Protein AF-A0A0F0GBF9-F1 (afdb_monomer)

Radius of gyration: 14.35 Å; Cα contacts (8 Å, |Δi|>4): 94; chains: 1; bounding box: 37×27×34 Å

Structure (mmCIF, N/CA/C/O backbone):
data_AF-A0A0F0GBF9-F1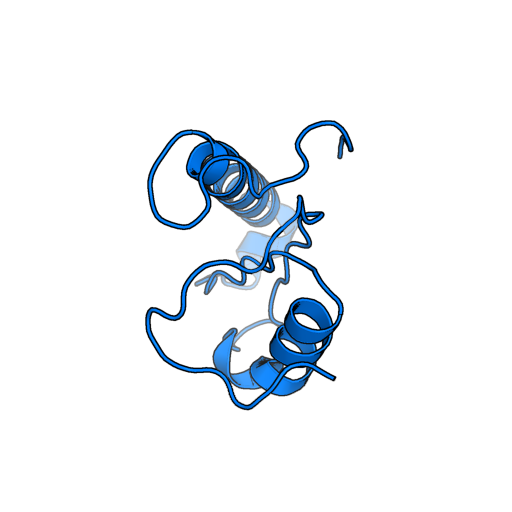
#
_entry.id   AF-A0A0F0GBF9-F1
#
loop_
_atom_site.group_PDB
_atom_site.id
_atom_site.type_symbol
_atom_site.label_atom_id
_atom_site.label_alt_id
_atom_site.label_comp_id
_atom_site.label_asym_id
_atom_site.label_entity_id
_atom_site.label_seq_id
_atom_site.pdbx_PDB_ins_code
_atom_site.Cartn_x
_atom_site.Cartn_y
_atom_site.Cartn_z
_atom_site.occupancy
_atom_site.B_iso_or_equiv
_atom_site.auth_seq_id
_atom_site.auth_comp_id
_atom_site.auth_asym_id
_atom_site.auth_atom_id
_atom_site.pdbx_PDB_model_num
ATOM 1 N N . ALA A 1 1 ? -11.475 -19.513 5.906 1.00 54.31 1 ALA A N 1
ATOM 2 C CA . ALA A 1 1 ? -10.981 -18.847 4.682 1.00 54.31 1 ALA A CA 1
ATOM 3 C C . ALA A 1 1 ? -11.824 -17.603 4.430 1.00 54.31 1 ALA A C 1
ATOM 5 O O . ALA A 1 1 ? -13.012 -17.645 4.734 1.00 54.31 1 ALA A O 1
ATOM 6 N N . GLY A 1 2 ? -11.226 -16.516 3.931 1.00 61.50 2 GLY A N 1
ATOM 7 C CA . GLY A 1 2 ? -11.979 -15.341 3.477 1.00 61.50 2 GLY A CA 1
ATOM 8 C C . GLY A 1 2 ? -12.824 -15.684 2.247 1.00 61.50 2 GLY A C 1
ATOM 9 O O . GLY A 1 2 ? -12.399 -16.488 1.420 1.00 61.50 2 GLY A O 1
ATOM 10 N N . GLY A 1 3 ? -14.038 -15.137 2.165 1.00 72.06 3 GLY A N 1
ATOM 11 C CA . GLY A 1 3 ? -14.937 -15.344 1.026 1.00 72.06 3 GLY A CA 1
ATOM 12 C C . GLY A 1 3 ? -14.475 -14.620 -0.242 1.00 72.06 3 GLY A C 1
ATOM 13 O O . GLY A 1 3 ? -13.405 -14.010 -0.283 1.00 72.06 3 GLY A O 1
ATOM 14 N N . ASN A 1 4 ? -15.306 -14.658 -1.285 1.00 80.31 4 ASN A N 1
ATOM 15 C CA . ASN A 1 4 ? -15.054 -13.874 -2.493 1.00 80.31 4 ASN A CA 1
ATOM 16 C C . ASN A 1 4 ? -15.017 -12.372 -2.154 1.00 80.31 4 ASN A C 1
ATOM 18 O O . ASN A 1 4 ? -15.899 -11.910 -1.427 1.00 80.31 4 ASN A O 1
ATOM 22 N N . PRO A 1 5 ? -14.044 -11.601 -2.677 1.00 77.75 5 PRO A N 1
ATOM 23 C CA . PRO A 1 5 ? -13.994 -10.163 -2.450 1.00 77.75 5 PRO A CA 1
ATOM 24 C C . PRO A 1 5 ? -15.282 -9.483 -2.918 1.00 77.75 5 PRO A C 1
ATOM 26 O O . PRO A 1 5 ? -15.728 -9.699 -4.045 1.00 77.75 5 PRO A O 1
ATOM 29 N N . VAL A 1 6 ? -15.847 -8.637 -2.062 1.00 86.69 6 VAL A N 1
ATOM 30 C CA . VAL A 1 6 ? -17.010 -7.801 -2.372 1.00 86.69 6 VAL A CA 1
ATOM 31 C C . VAL A 1 6 ? -16.572 -6.343 -2.305 1.00 86.69 6 VAL A C 1
ATOM 33 O O . VAL A 1 6 ? -15.938 -5.918 -1.339 1.00 86.69 6 VAL A O 1
ATOM 36 N N . THR A 1 7 ? -16.892 -5.572 -3.343 1.00 87.00 7 THR A N 1
ATOM 37 C CA . THR A 1 7 ? -16.601 -4.135 -3.394 1.00 87.00 7 THR A CA 1
ATOM 38 C C . THR A 1 7 ? -17.269 -3.418 -2.220 1.00 87.00 7 THR A C 1
ATOM 40 O O . THR A 1 7 ? -18.455 -3.619 -1.976 1.00 87.00 7 THR A O 1
ATOM 43 N N . ASN A 1 8 ? -16.518 -2.565 -1.516 1.00 86.69 8 ASN A N 1
ATOM 44 C CA . ASN A 1 8 ? -16.979 -1.811 -0.341 1.00 86.69 8 ASN A CA 1
ATOM 45 C C . ASN A 1 8 ? -17.510 -2.677 0.819 1.00 86.69 8 ASN A C 1
ATOM 47 O O . ASN A 1 8 ? -18.323 -2.205 1.614 1.00 86.69 8 ASN A O 1
ATOM 51 N N . ALA A 1 9 ? -17.065 -3.934 0.935 1.00 88.75 9 ALA A N 1
ATOM 52 C CA . ALA A 1 9 ? -17.312 -4.714 2.143 1.00 88.75 9 ALA A CA 1
ATOM 53 C C . ALA A 1 9 ? -16.738 -3.989 3.376 1.00 88.75 9 ALA A C 1
ATOM 55 O O . ALA A 1 9 ? -15.684 -3.352 3.266 1.00 88.75 9 ALA A O 1
ATOM 56 N N . PRO A 1 10 ? -17.386 -4.098 4.550 1.00 89.12 10 PRO A N 1
ATOM 57 C CA . PRO A 1 10 ? -16.805 -3.616 5.794 1.00 89.12 10 PRO A CA 1
ATOM 58 C C . PRO A 1 10 ? -15.411 -4.207 6.017 1.00 89.12 10 PRO A C 1
ATOM 60 O O . PRO A 1 10 ? -15.166 -5.371 5.680 1.00 89.12 10 PRO A O 1
ATOM 63 N N . ALA A 1 11 ? -14.513 -3.423 6.614 1.00 89.62 11 ALA A N 1
ATOM 64 C CA . ALA A 1 11 ? -13.232 -3.951 7.057 1.00 89.62 11 ALA A CA 1
ATOM 65 C C . ALA A 1 11 ? -13.454 -5.095 8.056 1.00 89.62 11 ALA A C 1
ATOM 67 O O . ALA A 1 11 ? -14.361 -5.058 8.892 1.00 89.62 11 ALA A O 1
ATOM 68 N N . ALA A 1 12 ? -12.624 -6.131 7.953 1.00 90.25 12 ALA A N 1
ATOM 69 C CA . ALA A 1 12 ? -12.624 -7.205 8.933 1.00 90.25 12 ALA A CA 1
ATOM 70 C C . ALA A 1 12 ? -12.209 -6.656 10.308 1.00 90.25 12 ALA A C 1
ATOM 72 O O . ALA A 1 12 ? -11.388 -5.745 10.403 1.00 90.25 12 ALA A O 1
ATOM 73 N N . GLY A 1 13 ? -12.759 -7.219 11.385 1.00 91.75 13 GLY A N 1
ATOM 74 C CA . GLY A 1 13 ? -12.345 -6.853 12.738 1.00 91.75 13 GLY A CA 1
ATOM 75 C C . GLY A 1 13 ? -10.863 -7.162 12.980 1.00 91.75 13 GLY A C 1
ATOM 76 O O . GLY A 1 13 ? -10.377 -8.212 12.560 1.00 91.75 13 GLY A O 1
ATOM 77 N N . GLY A 1 14 ? -10.169 -6.267 13.687 1.00 93.81 14 GLY A N 1
ATOM 78 C CA . GLY A 1 14 ? -8.752 -6.409 14.038 1.00 93.81 14 GLY A CA 1
ATOM 79 C C . GLY A 1 14 ? -7.842 -5.379 13.369 1.00 93.81 14 GLY A C 1
ATOM 80 O O . GLY A 1 14 ? -8.294 -4.553 12.578 1.00 93.81 14 GLY A O 1
ATOM 81 N N . VAL A 1 15 ? -6.557 -5.439 13.722 1.00 96.00 15 VAL A N 1
ATOM 82 C CA . VAL A 1 15 ? -5.488 -4.618 13.138 1.00 96.00 15 VAL A CA 1
ATOM 83 C C . VAL A 1 15 ? -4.577 -5.489 12.288 1.00 96.00 15 VAL A C 1
ATOM 85 O O . VAL A 1 15 ? -4.177 -6.575 12.710 1.00 96.00 15 VAL A O 1
ATOM 88 N N . PHE A 1 16 ? -4.231 -5.008 11.100 1.00 95.44 16 PHE A N 1
ATOM 89 C CA . PHE A 1 16 ? -3.503 -5.791 10.109 1.00 95.44 16 PHE A CA 1
ATOM 90 C C . PHE A 1 16 ? -2.140 -5.159 9.792 1.00 95.44 16 PHE A C 1
ATOM 92 O O . PHE A 1 16 ? -2.051 -3.933 9.669 1.00 95.44 16 PHE A O 1
ATOM 99 N N . PRO A 1 17 ? -1.066 -5.959 9.660 1.00 96.00 17 PRO A N 1
ATOM 100 C CA . PRO A 1 17 ? 0.223 -5.479 9.165 1.00 96.00 17 PRO A CA 1
ATOM 101 C C . PRO A 1 17 ? 0.127 -4.970 7.719 1.00 96.00 17 PRO A C 1
ATOM 103 O O . PRO A 1 17 ? -0.682 -5.454 6.922 1.00 96.00 17 PRO A O 1
ATOM 106 N N . VAL A 1 18 ? 1.000 -4.023 7.367 1.00 95.88 18 VAL A N 1
ATOM 107 C CA . VAL A 1 18 ? 1.145 -3.517 5.994 1.00 95.88 18 VAL A CA 1
ATOM 108 C C . VAL A 1 18 ? 2.239 -4.292 5.262 1.00 95.88 18 VAL A C 1
ATOM 110 O O . VAL A 1 18 ? 3.324 -4.498 5.800 1.00 95.88 18 VAL A O 1
ATOM 113 N N . TYR A 1 19 ? 1.974 -4.682 4.016 1.00 95.75 19 TYR A N 1
ATOM 114 C CA . TYR A 1 19 ? 2.966 -5.255 3.105 1.00 95.75 19 TYR A CA 1
ATOM 115 C C . TYR A 1 19 ? 2.914 -4.507 1.770 1.00 95.75 19 TYR A C 1
ATOM 117 O O . TYR A 1 19 ? 1.981 -4.697 0.993 1.00 95.75 19 TYR A O 1
ATOM 125 N N . ASN A 1 20 ? 3.900 -3.655 1.478 1.00 95.69 20 ASN A N 1
ATOM 126 C CA . ASN A 1 20 ? 3.982 -3.022 0.160 1.00 95.69 20 ASN A CA 1
ATOM 127 C C . ASN A 1 20 ? 4.376 -4.054 -0.902 1.00 95.69 20 ASN A C 1
ATOM 129 O O . ASN A 1 20 ? 5.425 -4.688 -0.793 1.00 95.69 20 ASN A O 1
ATOM 133 N N . PHE A 1 21 ? 3.572 -4.164 -1.958 1.00 96.12 21 PHE A N 1
ATOM 134 C CA . PHE A 1 21 ? 3.895 -4.990 -3.115 1.00 96.12 21 PHE A CA 1
ATOM 135 C C . PHE A 1 21 ? 4.255 -4.114 -4.319 1.00 96.12 21 PHE A C 1
ATOM 137 O O . PHE A 1 21 ? 3.433 -3.342 -4.809 1.00 96.12 21 PHE A O 1
ATOM 144 N N . THR A 1 22 ? 5.467 -4.294 -4.840 1.00 93.38 22 THR A N 1
ATOM 145 C CA . THR A 1 22 ? 5.939 -3.633 -6.062 1.00 93.38 22 THR A CA 1
ATOM 146 C C . THR A 1 22 ? 5.944 -4.637 -7.212 1.00 93.38 22 THR A C 1
ATOM 148 O O . THR A 1 22 ? 6.540 -5.708 -7.104 1.00 93.38 22 THR A O 1
ATOM 151 N N . HIS A 1 23 ? 5.280 -4.304 -8.319 1.00 93.62 23 HIS A N 1
ATOM 152 C CA . HIS A 1 23 ? 5.295 -5.136 -9.523 1.00 93.62 23 HIS A CA 1
ATOM 153 C C . HIS A 1 23 ? 6.640 -5.047 -10.264 1.00 93.62 23 HIS A C 1
ATOM 155 O O . HIS A 1 23 ? 7.408 -4.103 -10.092 1.00 93.62 23 HIS A O 1
ATOM 161 N N . GLY A 1 24 ? 6.912 -6.024 -11.133 1.00 89.31 24 GLY A N 1
ATOM 162 C CA . GLY A 1 24 ? 8.099 -6.009 -11.993 1.00 89.31 24 GLY A CA 1
ATOM 163 C C . GLY A 1 24 ? 8.067 -4.908 -13.063 1.00 89.31 24 GLY A C 1
ATOM 164 O O . GLY A 1 24 ? 7.010 -4.350 -13.376 1.00 89.31 24 GLY A O 1
ATOM 165 N N . PHE A 1 25 ? 9.233 -4.626 -13.647 1.00 89.25 25 PHE A N 1
ATOM 166 C CA . PHE A 1 25 ? 9.420 -3.624 -14.701 1.00 89.25 25 PHE A CA 1
ATOM 167 C C . PHE A 1 25 ? 8.444 -3.806 -15.880 1.00 89.25 25 PHE A C 1
ATOM 169 O O . PHE A 1 25 ? 8.250 -4.923 -16.358 1.00 89.25 25 PHE A O 1
ATOM 176 N N . GLY A 1 26 ? 7.830 -2.708 -16.342 1.00 88.62 26 GLY A N 1
ATOM 177 C CA . GLY A 1 26 ? 6.887 -2.700 -17.471 1.00 88.62 26 GLY A CA 1
ATOM 178 C C . GLY A 1 26 ? 5.550 -3.417 -17.225 1.00 88.62 26 GLY A C 1
ATOM 179 O O . GLY A 1 26 ? 4.779 -3.603 -18.162 1.00 88.62 26 GLY A O 1
ATOM 180 N N . SER A 1 27 ? 5.282 -3.848 -15.991 1.00 92.56 27 SER A N 1
ATOM 181 C CA . SER A 1 27 ? 4.059 -4.561 -15.610 1.00 92.56 27 SER A CA 1
ATOM 182 C C . SER A 1 27 ? 3.107 -3.662 -14.813 1.00 92.56 27 SER A C 1
ATOM 184 O O . SER A 1 27 ? 3.246 -2.444 -14.800 1.00 92.56 27 SER A O 1
ATOM 186 N N . SER A 1 28 ? 2.127 -4.269 -14.147 1.00 94.62 28 SER A N 1
ATOM 187 C CA . SER A 1 28 ? 1.159 -3.595 -13.289 1.00 94.62 28 SER A CA 1
ATOM 188 C C . SER A 1 28 ? 0.779 -4.462 -12.083 1.00 94.62 28 SER A C 1
ATOM 190 O O . SER A 1 28 ? 0.951 -5.687 -12.119 1.00 94.62 28 SER A O 1
ATOM 192 N N . PRO A 1 29 ? 0.196 -3.873 -11.024 1.00 95.69 29 PRO A N 1
ATOM 193 C CA . PRO A 1 29 ? -0.374 -4.630 -9.907 1.00 95.69 29 PRO A CA 1
ATOM 194 C C . PRO A 1 29 ? -1.421 -5.658 -10.349 1.00 95.69 29 PRO A C 1
ATOM 196 O O . PRO A 1 29 ? -1.520 -6.741 -9.773 1.00 95.69 29 PRO A O 1
ATOM 199 N N . GLN A 1 30 ? -2.190 -5.351 -11.398 1.00 95.50 30 GLN A N 1
ATOM 200 C CA . GLN A 1 30 ? -3.242 -6.224 -11.920 1.00 95.50 30 GLN A CA 1
ATOM 201 C C . GLN A 1 30 ? -2.677 -7.562 -12.421 1.00 95.50 30 GLN A C 1
ATOM 203 O O . GLN A 1 30 ? -3.304 -8.606 -12.237 1.00 95.50 30 GLN A O 1
ATOM 208 N N . ASN A 1 31 ? -1.456 -7.558 -12.959 1.00 96.50 31 ASN A N 1
ATOM 209 C CA . ASN A 1 31 ? -0.765 -8.775 -13.388 1.00 96.50 31 ASN A CA 1
ATOM 210 C C . ASN A 1 31 ? -0.249 -9.622 -12.209 1.00 96.50 31 ASN A C 1
ATOM 212 O O . ASN A 1 31 ? 0.147 -10.770 -12.396 1.00 96.50 31 ASN A O 1
ATOM 216 N N . SER A 1 32 ? -0.261 -9.087 -10.985 1.00 95.94 32 SER A N 1
ATOM 217 C CA . SER A 1 32 ? 0.188 -9.763 -9.760 1.00 95.94 32 SER A CA 1
ATOM 218 C C . SER A 1 32 ? -0.941 -10.013 -8.756 1.00 95.94 32 SER A C 1
ATOM 220 O O . SER A 1 32 ? -0.681 -10.315 -7.589 1.00 95.94 32 SER A O 1
ATOM 222 N N . LEU A 1 33 ? -2.208 -9.952 -9.191 1.00 93.75 33 LEU A N 1
ATOM 223 C CA . LEU A 1 33 ? -3.364 -10.160 -8.308 1.00 93.75 33 LEU A CA 1
ATOM 224 C C . LEU A 1 33 ? -3.354 -11.512 -7.594 1.00 93.75 33 LEU A C 1
ATOM 226 O O . LEU A 1 33 ? -3.901 -11.606 -6.501 1.00 93.75 33 LEU A O 1
ATOM 230 N N . PHE A 1 34 ? -2.740 -12.544 -8.172 1.00 92.88 34 PHE A N 1
ATOM 231 C CA . PHE A 1 34 ? -2.629 -13.848 -7.517 1.00 92.88 34 PHE A CA 1
ATOM 232 C C . PHE A 1 34 ? -1.780 -13.788 -6.233 1.00 92.88 34 PHE A C 1
ATOM 234 O O . PHE A 1 34 ? -2.112 -14.462 -5.264 1.00 92.88 34 PHE A O 1
ATOM 241 N N . ILE A 1 35 ? -0.752 -12.932 -6.186 1.00 95.00 35 ILE A N 1
ATOM 242 C CA . ILE A 1 35 ? 0.066 -12.691 -4.986 1.00 95.00 35 ILE A CA 1
ATOM 243 C C . ILE A 1 35 ? -0.668 -11.738 -4.044 1.00 95.00 35 ILE A C 1
ATOM 245 O O . ILE A 1 35 ? -0.848 -12.037 -2.865 1.00 95.00 35 ILE A O 1
ATOM 249 N N . ILE A 1 36 ? -1.141 -10.605 -4.574 1.00 95.19 36 ILE A N 1
ATOM 250 C CA . ILE A 1 36 ? -1.776 -9.542 -3.782 1.00 95.19 36 ILE A CA 1
ATOM 251 C C . ILE A 1 36 ? -3.010 -10.077 -3.045 1.00 95.19 36 ILE A C 1
ATOM 253 O O . ILE A 1 36 ? -3.173 -9.833 -1.852 1.00 95.19 36 ILE A O 1
ATOM 257 N N . LYS A 1 37 ? -3.863 -10.854 -3.725 1.00 92.75 37 LYS A N 1
ATOM 258 C CA . LYS A 1 37 ? -5.058 -11.447 -3.107 1.00 92.75 37 LYS A CA 1
ATOM 259 C C . LYS A 1 37 ? -4.706 -12.518 -2.080 1.00 92.75 37 LYS A C 1
ATOM 261 O O . LYS A 1 37 ? -5.412 -12.620 -1.084 1.00 92.75 37 LYS A O 1
ATOM 266 N N . ALA A 1 38 ? -3.638 -13.289 -2.292 1.00 93.56 38 ALA A N 1
ATOM 267 C CA . ALA A 1 38 ? -3.187 -14.276 -1.315 1.00 93.56 38 ALA A CA 1
ATOM 268 C C . ALA A 1 38 ? -2.697 -13.601 -0.022 1.00 93.56 38 ALA A C 1
ATOM 270 O O . ALA A 1 38 ? -3.092 -14.014 1.065 1.00 93.56 38 ALA A O 1
ATOM 271 N N . LEU A 1 39 ? -1.918 -12.520 -0.136 1.00 94.50 39 LEU A N 1
ATOM 272 C CA . LEU A 1 39 ? -1.477 -11.717 1.010 1.00 94.50 39 LEU A CA 1
ATOM 273 C C . LEU A 1 39 ? -2.662 -11.044 1.720 1.00 94.50 39 LEU A C 1
ATOM 275 O O . LEU A 1 39 ? -2.786 -11.142 2.937 1.00 94.50 39 LEU A O 1
ATOM 279 N N . ALA A 1 40 ? -3.586 -10.430 0.979 1.00 93.12 40 ALA A N 1
ATOM 280 C CA . ALA A 1 40 ? -4.782 -9.832 1.574 1.00 93.12 40 ALA A CA 1
ATOM 281 C C . ALA A 1 40 ? -5.648 -10.877 2.305 1.00 93.12 40 ALA A C 1
ATOM 283 O O . ALA A 1 40 ? -6.087 -10.646 3.429 1.00 93.12 40 ALA A O 1
ATOM 284 N N . ALA A 1 41 ? -5.836 -12.062 1.713 1.00 91.44 41 ALA A N 1
ATOM 285 C CA . ALA A 1 41 ? -6.559 -13.170 2.341 1.00 91.44 41 ALA A CA 1
ATOM 286 C C . ALA A 1 41 ? -5.849 -13.730 3.588 1.00 91.44 41 ALA A C 1
ATOM 288 O O . ALA A 1 41 ? -6.511 -14.298 4.457 1.00 91.44 41 ALA A O 1
ATOM 289 N N . ALA A 1 42 ? -4.528 -13.558 3.685 1.00 92.56 42 ALA A N 1
ATOM 290 C CA . ALA A 1 42 ? -3.731 -13.901 4.859 1.00 92.56 42 ALA A CA 1
ATOM 291 C C . ALA A 1 42 ? -3.772 -12.827 5.966 1.00 92.56 42 ALA A C 1
ATOM 293 O O . ALA A 1 42 ? -3.183 -13.036 7.024 1.00 92.56 42 ALA A O 1
ATO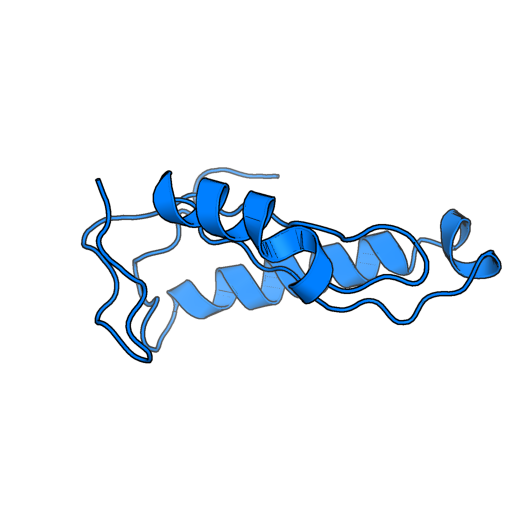M 294 N N . GLY A 1 43 ? -4.478 -11.708 5.757 1.00 92.50 43 GLY A N 1
ATOM 295 C CA . GLY A 1 43 ? -4.646 -10.658 6.763 1.00 92.50 43 GLY A CA 1
ATOM 296 C C . GLY A 1 43 ? -3.617 -9.531 6.678 1.00 92.50 43 GLY A C 1
ATOM 297 O O . GLY A 1 43 ? -3.247 -8.971 7.703 1.00 92.50 43 GLY A O 1
ATOM 298 N N . PHE A 1 44 ? -3.146 -9.188 5.478 1.00 94.94 44 PHE A N 1
ATOM 299 C CA . PHE A 1 44 ? -2.321 -7.997 5.255 1.00 94.94 44 PHE A CA 1
ATOM 300 C C . PHE A 1 44 ? -3.121 -6.875 4.586 1.00 94.94 44 PHE A C 1
ATOM 302 O O . PHE A 1 44 ? -3.965 -7.124 3.723 1.00 94.94 44 PHE A O 1
ATOM 309 N N . VAL A 1 45 ? -2.783 -5.624 4.905 1.00 95.62 45 VAL A N 1
ATOM 310 C CA . VAL A 1 45 ? -3.107 -4.472 4.051 1.00 95.62 45 VAL A CA 1
ATOM 311 C C . VAL A 1 45 ? -2.003 -4.350 3.006 1.00 95.62 45 VAL A C 1
ATOM 313 O O . VAL A 1 45 ? -0.838 -4.150 3.347 1.00 95.62 45 VAL A O 1
ATOM 316 N N . VAL A 1 46 ? -2.359 -4.498 1.729 1.00 96.62 46 VAL A N 1
ATOM 317 C CA . VAL A 1 46 ? -1.386 -4.626 0.632 1.00 96.62 46 VAL A CA 1
ATOM 318 C C . VAL A 1 46 ? -1.519 -3.452 -0.340 1.00 96.62 46 VAL A C 1
ATOM 320 O O . VAL A 1 46 ? -2.225 -3.575 -1.346 1.00 96.62 46 VAL A O 1
ATOM 323 N N . PRO A 1 47 ? -0.888 -2.293 -0.074 1.00 96.62 47 PRO A N 1
ATOM 324 C CA . PRO A 1 47 ? -0.770 -1.268 -1.096 1.00 96.62 47 PRO A CA 1
ATOM 325 C C . PRO A 1 47 ? 0.076 -1.817 -2.250 1.00 96.62 47 PRO A C 1
ATOM 327 O O . PRO A 1 47 ? 1.185 -2.318 -2.055 1.00 96.62 47 PRO A O 1
ATOM 330 N N . ALA A 1 48 ? -0.480 -1.743 -3.456 1.00 96.25 48 ALA A N 1
ATOM 331 C CA . ALA A 1 48 ? 0.162 -2.198 -4.681 1.00 96.25 48 ALA A CA 1
ATOM 332 C C . ALA A 1 48 ? 0.030 -1.096 -5.745 1.00 96.25 48 ALA A C 1
ATOM 334 O O . ALA A 1 48 ? -0.883 -1.145 -6.574 1.00 96.25 48 ALA A O 1
ATOM 335 N N . PRO A 1 49 ? 0.858 -0.039 -5.669 1.00 94.06 49 PRO A N 1
ATOM 336 C CA . PRO A 1 49 ? 0.818 1.074 -6.610 1.00 94.06 49 PRO A CA 1
ATOM 337 C C . PRO A 1 49 ? 1.292 0.632 -7.998 1.00 94.06 49 PRO A C 1
ATOM 339 O O . PRO A 1 49 ? 2.116 -0.272 -8.140 1.00 94.06 49 PRO A O 1
ATOM 342 N N . HIS A 1 50 ? 0.787 1.300 -9.031 1.00 94.06 50 HIS A N 1
ATOM 343 C CA . HIS A 1 50 ? 1.361 1.202 -10.366 1.00 94.06 50 HIS A CA 1
ATOM 344 C C . HIS A 1 50 ? 2.496 2.218 -10.501 1.00 94.06 50 HIS A C 1
ATOM 346 O O . HIS A 1 50 ? 2.254 3.425 -10.436 1.00 94.06 50 HIS A O 1
ATOM 352 N N . PHE A 1 51 ? 3.716 1.740 -10.721 1.00 88.25 51 PHE A N 1
ATOM 353 C CA . PHE A 1 51 ? 4.874 2.580 -10.989 1.00 88.25 51 PHE A CA 1
ATOM 354 C C . PHE A 1 51 ? 5.085 2.734 -12.493 1.00 88.25 51 PHE A C 1
ATOM 356 O O . PHE A 1 51 ? 5.180 1.749 -13.223 1.00 88.25 51 PHE A O 1
ATOM 363 N N . ASN A 1 52 ? 5.186 3.980 -12.958 1.00 85.00 52 ASN A N 1
ATOM 364 C CA . ASN A 1 52 ? 5.544 4.294 -14.339 1.00 85.00 52 ASN A CA 1
ATOM 365 C C . ASN A 1 52 ? 7.012 4.734 -14.405 1.00 85.00 52 ASN A C 1
ATOM 367 O O . ASN A 1 52 ? 7.313 5.916 -14.562 1.00 85.00 52 ASN A O 1
ATOM 371 N N . HIS A 1 53 ? 7.914 3.778 -14.197 1.00 84.44 53 HIS A N 1
ATOM 372 C CA . HIS A 1 53 ? 9.361 3.999 -14.153 1.00 84.44 53 HIS A CA 1
ATOM 373 C C . HIS A 1 53 ? 10.045 3.407 -15.386 1.00 84.44 53 HIS A C 1
ATOM 375 O O . HIS A 1 53 ? 9.578 2.423 -15.963 1.00 84.44 53 HIS A O 1
ATOM 381 N N . ASN A 1 54 ? 11.179 3.985 -15.776 1.00 85.06 54 ASN A N 1
ATOM 382 C CA . ASN A 1 54 ? 12.052 3.458 -16.823 1.00 85.06 54 ASN A CA 1
ATOM 383 C C . ASN A 1 54 ? 13.373 2.923 -16.228 1.00 85.06 54 ASN A C 1
ATOM 385 O O . ASN A 1 54 ? 13.637 3.050 -15.035 1.00 85.06 54 ASN A O 1
ATOM 389 N N . PHE A 1 55 ? 14.229 2.314 -17.054 1.00 82.81 55 PHE A N 1
ATOM 390 C CA . PHE A 1 55 ? 15.493 1.72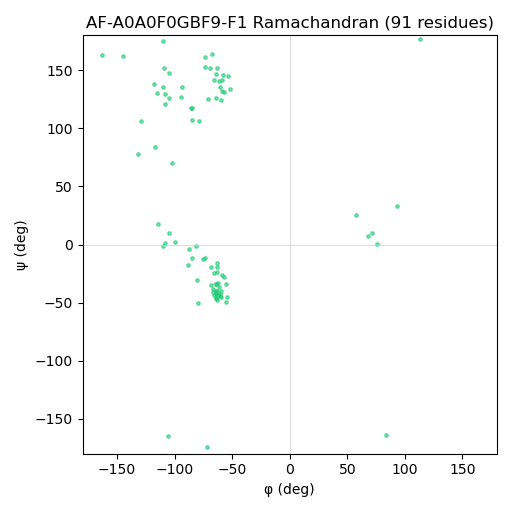2 -16.585 1.00 82.81 55 PHE A CA 1
ATOM 391 C C . PHE A 1 55 ? 16.444 2.714 -15.899 1.00 82.81 55 PHE A C 1
ATOM 393 O O . PHE A 1 55 ? 17.231 2.306 -15.046 1.00 82.81 55 PHE A O 1
ATOM 400 N N . ASN A 1 5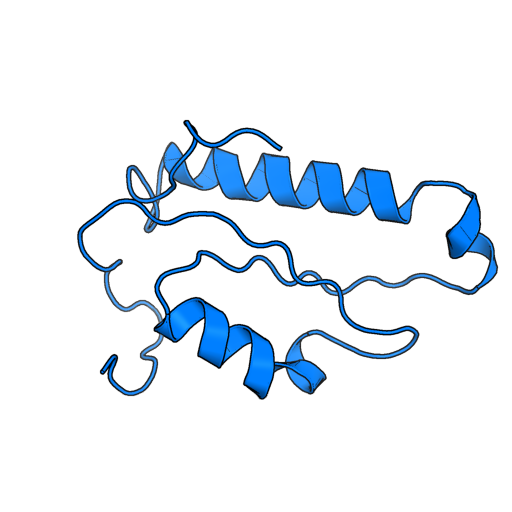6 ? 16.367 4.005 -16.224 1.00 83.62 56 ASN A N 1
ATOM 401 C CA . ASN A 1 56 ? 17.208 5.020 -15.590 1.00 83.62 56 ASN A CA 1
ATOM 402 C C . ASN A 1 56 ? 16.744 5.355 -14.161 1.00 83.62 56 ASN A C 1
ATOM 404 O O . ASN A 1 56 ? 17.493 5.978 -13.409 1.00 83.62 56 ASN A O 1
ATOM 408 N N . ASP A 1 57 ? 15.545 4.917 -13.760 1.00 84.19 57 ASP A N 1
ATOM 409 C CA . ASP A 1 57 ? 14.985 5.166 -12.428 1.00 84.19 57 ASP A CA 1
ATOM 410 C C . ASP A 1 57 ? 15.428 4.155 -11.366 1.00 84.19 57 ASP A C 1
ATOM 412 O O . ASP A 1 57 ? 15.260 4.385 -10.168 1.00 84.19 57 ASP A O 1
ATOM 416 N N . VAL A 1 58 ? 16.050 3.046 -11.777 1.00 78.56 58 VAL A N 1
ATOM 417 C CA . VAL A 1 58 ? 16.442 1.962 -10.862 1.00 78.56 58 VAL A CA 1
ATOM 418 C C . VAL A 1 58 ? 17.444 2.445 -9.806 1.00 78.56 58 VAL A C 1
ATOM 420 O O . VAL A 1 58 ? 17.357 2.050 -8.647 1.00 78.56 58 VAL A O 1
ATOM 423 N N . ASN A 1 59 ? 18.358 3.345 -10.184 1.00 83.56 59 ASN A N 1
ATOM 424 C CA . ASN A 1 59 ? 19.467 3.780 -9.327 1.00 83.56 59 ASN A CA 1
ATOM 425 C C . ASN A 1 59 ? 19.342 5.224 -8.820 1.00 83.56 59 ASN A C 1
ATOM 427 O O . ASN A 1 59 ? 20.207 5.681 -8.077 1.00 83.56 59 ASN A O 1
ATOM 431 N N . ASN A 1 60 ? 18.293 5.961 -9.202 1.00 89.25 60 ASN A N 1
ATOM 432 C CA . ASN A 1 60 ? 18.128 7.359 -8.779 1.00 89.25 60 ASN A CA 1
ATOM 433 C C . ASN A 1 60 ? 17.400 7.506 -7.427 1.00 89.25 60 ASN A C 1
ATOM 435 O O . ASN A 1 60 ? 17.268 8.613 -6.905 1.00 89.25 60 ASN A O 1
ATOM 439 N N . GLY A 1 61 ? 16.937 6.390 -6.852 1.00 89.38 61 GLY A N 1
ATOM 440 C CA . GLY A 1 61 ? 16.255 6.343 -5.560 1.00 89.38 61 GLY A CA 1
ATOM 441 C C . GLY A 1 61 ? 14.806 6.839 -5.581 1.00 89.38 61 GLY A C 1
ATOM 442 O O . GLY A 1 61 ? 14.158 6.808 -4.535 1.00 89.38 61 GLY A O 1
ATOM 443 N N . ASN A 1 62 ? 14.269 7.265 -6.730 1.00 89.38 62 ASN A N 1
ATOM 444 C CA . ASN A 1 62 ? 12.879 7.715 -6.829 1.00 89.38 62 ASN A CA 1
ATOM 445 C C . ASN A 1 62 ? 11.908 6.579 -6.511 1.00 89.38 62 ASN A C 1
ATOM 447 O O . ASN A 1 62 ? 10.988 6.789 -5.733 1.00 89.38 62 ASN A O 1
ATOM 451 N N . THR A 1 63 ? 12.187 5.356 -6.973 1.00 88.75 63 THR A N 1
ATOM 452 C CA . THR A 1 63 ? 11.376 4.176 -6.627 1.00 88.75 63 THR A CA 1
ATOM 453 C C . THR A 1 63 ? 11.243 3.992 -5.114 1.00 88.75 63 THR A C 1
ATOM 455 O O . THR A 1 63 ? 10.143 3.798 -4.602 1.00 88.75 63 THR A O 1
ATOM 458 N N . SER A 1 64 ? 12.345 4.116 -4.371 1.00 89.94 64 SER A N 1
ATOM 459 C CA . SER A 1 64 ? 12.317 4.005 -2.909 1.00 89.94 64 SER A CA 1
ATOM 460 C C . SER A 1 64 ? 11.549 5.156 -2.259 1.00 89.94 64 SER A C 1
ATOM 462 O O . SER A 1 64 ? 10.816 4.930 -1.301 1.00 89.94 64 SER A O 1
ATOM 464 N N . LYS A 1 65 ? 11.674 6.385 -2.780 1.00 92.50 65 LYS A N 1
ATOM 465 C CA . LYS A 1 65 ? 10.895 7.539 -2.300 1.00 92.50 65 LYS A CA 1
ATOM 466 C C . LYS A 1 65 ? 9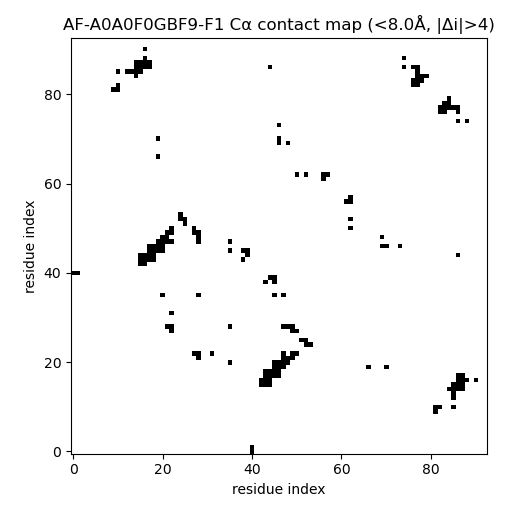.399 7.352 -2.543 1.00 92.50 65 LYS A C 1
ATOM 468 O O . LYS A 1 65 ? 8.609 7.622 -1.641 1.00 92.50 65 LYS A O 1
ATOM 473 N N . ASP A 1 66 ? 9.019 6.847 -3.713 1.00 92.50 66 ASP A N 1
ATOM 474 C CA . ASP A 1 66 ? 7.623 6.583 -4.046 1.00 92.50 66 ASP A CA 1
ATOM 475 C C . ASP A 1 66 ? 7.044 5.494 -3.130 1.00 92.50 66 ASP A C 1
ATOM 477 O O . ASP A 1 66 ? 5.943 5.655 -2.604 1.00 92.50 66 ASP A O 1
ATOM 481 N N . VAL A 1 67 ? 7.803 4.426 -2.848 1.00 93.75 67 VAL A N 1
ATOM 482 C CA . VAL A 1 67 ? 7.412 3.401 -1.862 1.00 93.75 67 VAL A CA 1
ATOM 483 C C . VAL A 1 67 ? 7.241 4.006 -0.465 1.00 93.75 67 VAL A C 1
ATOM 485 O O . VAL A 1 67 ? 6.235 3.739 0.194 1.00 93.75 67 VAL A O 1
ATOM 488 N N . SER A 1 68 ? 8.159 4.867 -0.017 1.00 94.50 68 SER A N 1
ATOM 489 C CA . SER A 1 68 ? 8.027 5.564 1.271 1.00 94.50 68 SER A CA 1
ATOM 490 C C . SER A 1 68 ? 6.767 6.433 1.337 1.00 94.50 68 SER A C 1
ATOM 492 O O . SER A 1 68 ? 6.075 6.448 2.360 1.00 94.50 68 SER A O 1
ATOM 494 N N . GLN A 1 69 ? 6.422 7.126 0.248 1.00 95.75 69 GLN A N 1
ATOM 495 C CA . GLN A 1 69 ? 5.190 7.912 0.172 1.00 95.75 69 GLN A CA 1
ATOM 496 C C . GLN A 1 69 ? 3.944 7.018 0.198 1.00 95.75 69 GLN A C 1
ATOM 498 O O . GLN A 1 69 ? 2.969 7.338 0.877 1.00 95.75 69 GLN A O 1
ATOM 503 N N . VAL A 1 70 ? 3.968 5.883 -0.502 1.00 96.31 70 VAL A N 1
ATOM 504 C CA . VAL A 1 70 ? 2.875 4.901 -0.509 1.00 96.31 70 VAL A CA 1
ATOM 505 C C . VAL A 1 70 ? 2.646 4.326 0.885 1.00 96.31 70 VAL A C 1
ATOM 507 O O . VAL A 1 70 ? 1.498 4.253 1.327 1.00 96.31 70 VAL A O 1
ATOM 510 N N . LEU A 1 71 ? 3.712 3.982 1.610 1.00 95.50 71 LEU A N 1
ATOM 511 C CA . LEU A 1 71 ? 3.618 3.539 3.001 1.00 95.50 71 LEU A CA 1
ATOM 512 C C . LEU A 1 71 ? 3.056 4.644 3.898 1.00 95.50 71 LEU A C 1
ATOM 514 O O . LEU A 1 71 ? 2.101 4.395 4.628 1.00 95.50 71 LEU A O 1
ATOM 518 N N . THR A 1 72 ? 3.567 5.873 3.784 1.00 95.75 72 THR A N 1
ATOM 519 C CA . THR A 1 72 ? 3.063 7.033 4.541 1.00 95.75 72 THR A CA 1
ATOM 520 C C . THR A 1 72 ? 1.562 7.232 4.324 1.00 95.75 72 THR A C 1
ATOM 522 O O . THR A 1 72 ? 0.798 7.321 5.284 1.00 95.75 72 THR A O 1
ATOM 525 N N . ASN A 1 73 ? 1.118 7.227 3.065 1.00 96.50 73 ASN A N 1
ATOM 526 C CA . ASN A 1 73 ? -0.292 7.380 2.715 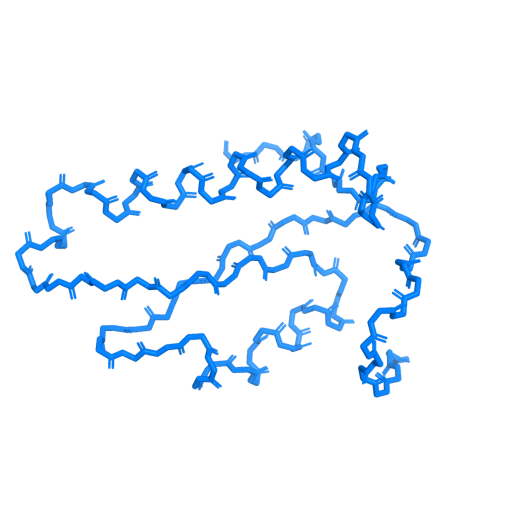1.00 96.50 73 ASN A CA 1
ATOM 527 C C . ASN A 1 73 ? -1.139 6.213 3.231 1.00 96.50 73 ASN A C 1
ATOM 529 O O . ASN A 1 73 ? -2.244 6.427 3.717 1.00 96.50 73 ASN A O 1
ATOM 533 N N . THR A 1 74 ? -0.621 4.986 3.147 1.00 96.12 74 THR A N 1
ATOM 534 C CA . THR A 1 74 ? -1.322 3.788 3.627 1.00 96.12 74 THR A CA 1
ATOM 535 C C . THR A 1 74 ? -1.517 3.846 5.136 1.00 96.12 74 THR A C 1
ATOM 537 O O . THR A 1 74 ? -2.625 3.629 5.611 1.00 96.12 74 THR A O 1
ATOM 540 N N . LEU A 1 75 ? -0.479 4.200 5.897 1.00 95.31 75 LEU A N 1
ATOM 541 C CA . LEU A 1 75 ? -0.569 4.335 7.353 1.00 95.31 75 LEU A CA 1
ATOM 542 C C . LEU A 1 75 ? -1.529 5.462 7.763 1.00 95.31 75 LEU A C 1
ATOM 544 O O . LEU A 1 75 ? -2.247 5.322 8.753 1.00 95.31 75 LEU A O 1
ATOM 548 N N . ALA A 1 76 ? -1.613 6.543 6.982 1.00 96.19 76 ALA A N 1
ATOM 549 C CA . ALA A 1 76 ? -2.561 7.631 7.226 1.00 96.19 76 ALA A CA 1
ATOM 550 C C . ALA A 1 76 ? -4.038 7.196 7.113 1.00 96.19 76 ALA A C 1
ATOM 552 O O . ALA A 1 76 ? -4.897 7.795 7.761 1.00 96.19 76 ALA A O 1
ATOM 553 N N . LEU A 1 77 ? -4.347 6.118 6.374 1.00 96.12 77 LEU A N 1
ATOM 554 C CA . LEU A 1 77 ? -5.703 5.547 6.310 1.00 96.12 77 LEU A CA 1
ATOM 555 C C . LEU A 1 77 ? -6.193 5.020 7.667 1.00 96.12 77 LEU A C 1
ATOM 557 O O . LEU A 1 77 ? -7.392 4.835 7.856 1.00 96.12 77 LEU A O 1
ATOM 561 N N . ASN A 1 78 ? -5.294 4.820 8.633 1.00 96.38 78 ASN A N 1
ATOM 562 C CA . ASN A 1 78 ? -5.669 4.425 9.985 1.00 96.38 78 ASN A CA 1
ATOM 563 C C . ASN A 1 78 ? -6.424 5.528 10.748 1.00 96.38 78 ASN A C 1
ATOM 565 O O . ASN A 1 78 ? -7.080 5.238 11.746 1.00 96.38 78 ASN A O 1
ATOM 569 N N . ALA A 1 79 ? -6.321 6.788 10.311 1.00 97.19 79 ALA A N 1
ATOM 570 C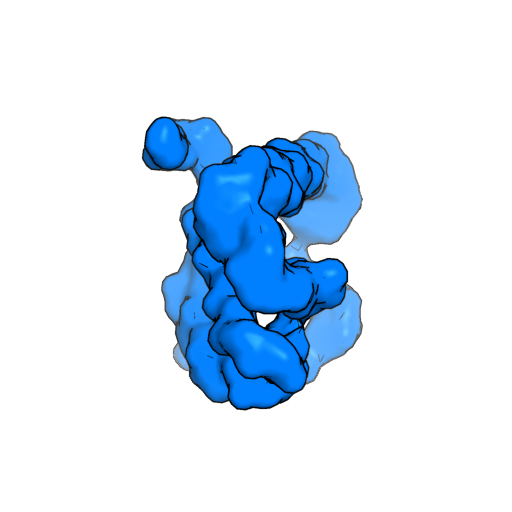 CA . ALA A 1 79 ? -6.915 7.923 11.011 1.00 97.19 79 ALA A CA 1
ATOM 571 C C . ALA A 1 79 ? -8.416 8.099 10.724 1.00 97.19 79 ALA A C 1
ATOM 573 O O . ALA A 1 79 ? -9.144 8.612 11.570 1.00 97.19 79 ALA A O 1
ATOM 574 N N . SER A 1 80 ? -8.891 7.719 9.532 1.00 96.38 80 SER A N 1
ATOM 575 C CA . SER A 1 80 ? -10.290 7.917 9.128 1.00 96.38 80 SER A CA 1
ATOM 576 C C . SER A 1 80 ? -10.681 7.047 7.929 1.00 96.38 80 SER A C 1
ATOM 578 O O . SER A 1 80 ? -9.828 6.553 7.195 1.00 96.38 80 SER A O 1
ATOM 580 N N . GLY A 1 81 ? -11.988 6.886 7.710 1.00 94.19 81 GLY A N 1
ATOM 581 C CA . GLY A 1 81 ? -12.525 6.101 6.599 1.00 94.19 81 GLY A CA 1
ATOM 582 C C . GLY A 1 81 ? -12.605 4.597 6.895 1.00 94.19 81 GLY A C 1
ATOM 583 O O . GLY A 1 81 ? -12.539 4.191 8.054 1.00 94.19 81 GLY A O 1
ATOM 584 N N . PRO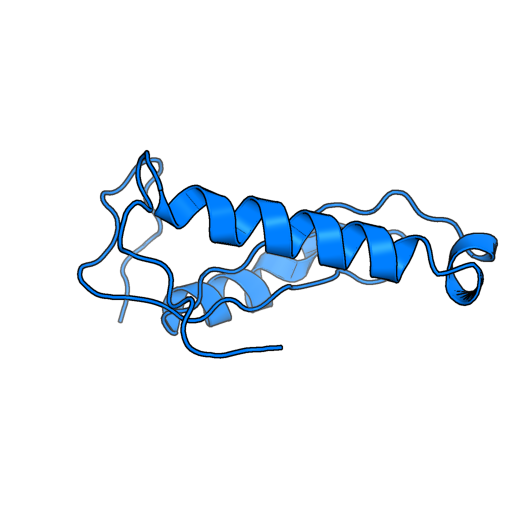 A 1 82 ? -12.770 3.751 5.861 1.00 93.31 82 PRO A N 1
ATOM 585 C CA . PRO A 1 82 ? -13.054 2.323 6.037 1.00 93.31 82 PRO A CA 1
ATOM 586 C C . PRO A 1 82 ? -11.960 1.505 6.738 1.00 93.31 82 PRO A C 1
ATOM 588 O O . PRO A 1 82 ? -12.252 0.419 7.222 1.00 93.31 82 PRO A O 1
ATOM 591 N N . LEU A 1 83 ? -10.717 1.998 6.782 1.00 94.56 83 LEU A N 1
ATOM 592 C CA . LEU A 1 83 ? -9.585 1.340 7.449 1.00 94.56 83 LEU A CA 1
ATOM 593 C C . LEU A 1 83 ? -9.199 2.005 8.781 1.00 94.56 83 LEU A C 1
ATOM 595 O O . LEU A 1 83 ? -8.160 1.668 9.352 1.00 94.56 83 LEU A O 1
ATOM 599 N N . ALA A 1 84 ? -10.017 2.932 9.290 1.00 96.56 84 ALA A N 1
ATOM 600 C CA . ALA A 1 84 ? -9.736 3.619 10.544 1.00 96.56 84 ALA A CA 1
ATOM 601 C C . ALA A 1 84 ? -9.629 2.625 11.710 1.00 96.56 84 ALA A C 1
ATOM 603 O O . ALA A 1 84 ? -10.550 1.850 11.954 1.00 96.56 84 ALA A O 1
ATOM 604 N N . GLY A 1 85 ? -8.504 2.642 12.427 1.00 96.69 85 GLY A N 1
ATOM 605 C CA . GLY A 1 85 ? -8.234 1.712 13.527 1.00 96.69 85 GLY A CA 1
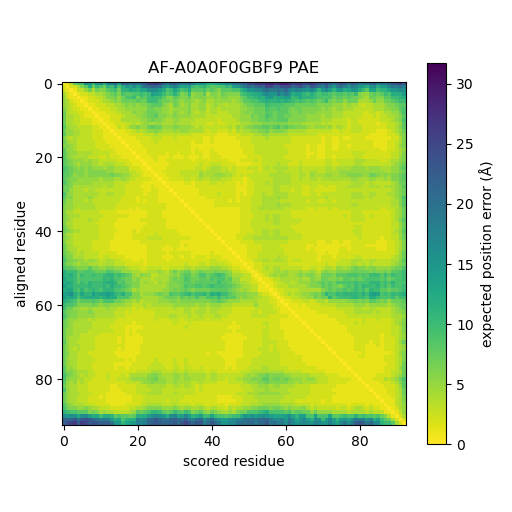ATOM 606 C C . GLY A 1 85 ? -7.945 0.264 13.107 1.00 96.69 85 GLY A C 1
ATOM 607 O O . GLY A 1 85 ? -7.880 -0.599 13.980 1.00 96.69 85 GLY A O 1
ATOM 608 N N . HIS A 1 86 ? -7.765 -0.017 11.811 1.00 96.50 86 HIS A N 1
ATOM 609 C CA . HIS A 1 86 ? -7.531 -1.367 11.280 1.00 96.50 86 HIS A CA 1
ATOM 610 C C . HIS A 1 86 ? -6.099 -1.607 10.785 1.00 96.50 86 HIS A C 1
ATOM 612 O O . HIS A 1 86 ? -5.787 -2.699 10.306 1.00 96.50 86 HIS A O 1
ATOM 618 N N . ILE A 1 87 ? -5.202 -0.627 10.900 1.00 96.56 87 ILE A N 1
ATOM 619 C CA . ILE A 1 87 ? -3.814 -0.760 10.446 1.00 96.56 87 ILE A CA 1
ATOM 620 C C . ILE A 1 87 ? -2.887 -0.846 11.653 1.00 96.56 87 ILE A C 1
ATOM 622 O O . ILE A 1 87 ? -2.932 -0.014 12.559 1.00 96.56 87 ILE A O 1
ATOM 626 N N . ASN A 1 88 ? -2.017 -1.854 11.654 1.00 94.38 88 ASN A N 1
ATOM 627 C CA . ASN A 1 88 ? -1.004 -1.995 12.682 1.00 94.38 88 ASN A CA 1
ATOM 628 C C . ASN A 1 88 ? 0.169 -1.040 12.409 1.00 94.38 88 ASN A C 1
ATOM 630 O O . ASN A 1 88 ? 0.982 -1.280 11.519 1.00 94.38 88 ASN A O 1
ATOM 634 N N . THR A 1 89 ? 0.254 0.029 13.200 1.00 90.38 89 THR A N 1
ATOM 635 C CA . THR A 1 89 ? 1.309 1.050 13.114 1.00 90.38 89 THR A CA 1
ATOM 636 C C . THR A 1 89 ? 2.424 0.862 14.148 1.00 90.38 89 THR A C 1
ATOM 638 O O . THR A 1 89 ? 3.306 1.711 14.235 1.00 90.38 89 THR A O 1
ATOM 641 N N . SER A 1 90 ? 2.376 -0.190 14.978 1.00 85.88 90 SER A N 1
ATOM 642 C CA . SER A 1 90 ? 3.398 -0.446 16.008 1.00 85.88 90 SER A CA 1
ATOM 643 C C . SER A 1 90 ? 4.572 -1.279 15.497 1.00 85.88 90 SER A C 1
ATOM 645 O O . SER A 1 90 ? 5.641 -1.281 16.104 1.00 85.88 90 SER A O 1
ATOM 647 N N . ILE A 1 91 ? 4.387 -1.967 14.372 1.00 71.69 91 ILE A N 1
ATOM 648 C CA . ILE A 1 91 ? 5.449 -2.663 13.647 1.00 71.69 91 ILE A CA 1
ATOM 649 C C . ILE A 1 91 ? 6.126 -1.650 12.724 1.00 71.69 91 ILE A C 1
ATOM 651 O O . ILE A 1 91 ? 5.530 -1.195 11.749 1.00 71.69 91 ILE A O 1
ATOM 655 N N . GLY A 1 92 ? 7.347 -1.257 13.084 1.00 57.41 92 GLY A N 1
ATOM 656 C CA . GLY A 1 92 ? 8.180 -0.369 12.277 1.00 57.41 92 GLY A CA 1
ATOM 657 C C . GLY A 1 92 ? 8.760 -1.074 11.049 1.00 57.41 92 GLY A C 1
ATOM 658 O O . GLY A 1 92 ? 8.957 -2.291 11.062 1.00 57.41 92 GLY A O 1
ATOM 659 N N . VAL A 1 93 ? 9.028 -0.280 10.009 1.00 51.16 93 VAL A N 1
ATOM 660 C CA . VAL A 1 93 ? 9.968 -0.612 8.926 1.00 51.16 93 VAL A CA 1
ATOM 661 C C . VAL A 1 93 ? 11.394 -0.280 9.343 1.00 51.16 93 VAL A C 1
ATOM 663 O O . VAL A 1 93 ? 11.567 0.733 10.059 1.00 51.16 93 VAL A O 1
#

Sequence (93 aa):
AGGNPVTNAPAAGGVFPVYNFTHGFGSSPQNSLFIIKALAAAGFVVPAPHFNHNFNDVNNGNTSKDVSQVLTNTLALNASGPLAGHINTSIGV

Secondary structure (DSSP, 8-state):
---S--TTPPPPSS-B-B----PPTT--GGGGHHHHHHHHHTT-B---PPP---GGGSSSSHHHHHHHHHHHHHHHTTSSSTTTT-B--SS--

pLDDT: mean 90.21, std 9.0, range [51.16, 97.19]

Foldseek 3Di:
DDDDDDPPDFDDPAAAEEDEDEDDPPDAVVVVCVVQVVVVVVGYDYDYDGDPDDPVPPPPCVVVVVSVVSVVVSVVPCCDDRCPVHHDPVDDD

Nearest PDB structures (foldseek):
  7pzj-assembly1_A  TM=7.082E-01  e=2.748E-01  Kaistella jeonii
  5by8-assembly1_A  TM=3.794E-01  e=9.451E+00  Aspergillus nidulans FGSC A4
  6m62-assembly1_v  TM=3.045E-01  e=8.829E+00  Saccharomyces cerevisiae S288C

Organism: Lentzea aerocolonigenes (NCBI:txid68170)

InterPro domains:
  IPR029058 Alpha/Beta hydrolase fold [G3DSA:3.40.50.1820] (6-93)
  IPR029058 Alpha/Beta hydrolase fold [SSF53474] (10-62)

Mean predicted aligned error: 4.2 Å

Solvent-accessible surface area (backbone atoms only — not comparable to full-atom values): 5861 Å² total; per-residue (Å²): 131,75,75,83,89,57,90,88,57,79,65,72,91,60,63,22,49,75,45,82,45,78,55,63,90,93,56,40,39,78,82,41,43,77,57,54,51,51,46,40,65,73,53,33,46,61,58,50,63,74,73,93,70,58,85,79,40,76,80,70,51,54,61,60,51,52,50,52,49,51,50,54,54,56,61,55,34,30,78,49,71,81,43,41,72,29,54,44,78,84,70,77,132